Protein AF-A0AAI8HJZ4-F1 (afdb_monomer)

pLDDT: mean 92.49, std 11.43, range [47.66, 98.62]

Structure (mmCIF, N/CA/C/O backbone):
data_AF-A0AAI8HJZ4-F1
#
_entry.id   AF-A0AAI8HJZ4-F1
#
loop_
_atom_site.group_PDB
_atom_site.id
_atom_site.type_symbol
_atom_site.label_atom_id
_atom_site.label_alt_id
_atom_site.label_comp_id
_atom_site.label_asym_id
_atom_site.label_entity_id
_atom_site.label_seq_id
_atom_site.pdbx_PDB_ins_code
_atom_site.Cartn_x
_atom_site.Cartn_y
_atom_site.Cartn_z
_atom_site.occupancy
_atom_site.B_iso_or_equiv
_atom_site.auth_seq_id
_atom_site.auth_comp_id
_atom_site.auth_asym_id
_atom_site.auth_atom_id
_atom_site.pdbx_PDB_model_num
ATOM 1 N N . MET A 1 1 ? 13.932 -24.376 6.453 1.00 47.66 1 MET A N 1
ATOM 2 C CA . MET A 1 1 ? 12.869 -24.193 5.439 1.00 47.66 1 MET A CA 1
ATOM 3 C C . MET A 1 1 ? 12.923 -22.741 4.993 1.00 47.66 1 MET A C 1
ATOM 5 O O . MET A 1 1 ? 12.979 -21.899 5.884 1.00 47.66 1 MET A O 1
ATOM 9 N N . PRO A 1 2 ? 12.995 -22.409 3.694 1.00 55.91 2 PRO A N 1
ATOM 10 C CA . PRO A 1 2 ? 12.940 -21.009 3.292 1.00 55.91 2 PRO A CA 1
ATOM 11 C C . PRO A 1 2 ? 11.584 -20.454 3.734 1.00 55.91 2 PRO A C 1
ATOM 13 O O . PRO A 1 2 ? 10.541 -21.027 3.426 1.00 55.91 2 PRO A O 1
ATOM 16 N N . ASN A 1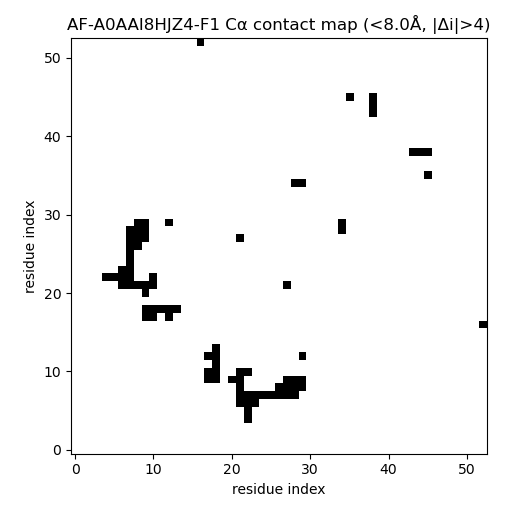 3 ? 11.624 -19.394 4.538 1.00 64.62 3 ASN A N 1
ATOM 17 C CA . ASN A 1 3 ? 10.449 -18.718 5.070 1.00 64.62 3 ASN A CA 1
ATOM 18 C C . ASN A 1 3 ? 9.552 -18.337 3.879 1.00 64.62 3 ASN A C 1
ATOM 20 O O . ASN A 1 3 ? 9.984 -17.565 3.019 1.00 64.62 3 ASN A O 1
ATOM 24 N N . LYS A 1 4 ? 8.361 -18.940 3.757 1.00 66.62 4 LYS A N 1
ATOM 25 C CA . LYS A 1 4 ? 7.455 -18.690 2.628 1.00 66.62 4 LYS A CA 1
ATOM 26 C C . LYS A 1 4 ? 6.998 -17.238 2.725 1.00 66.62 4 LYS A C 1
ATOM 28 O O . LYS A 1 4 ? 6.146 -16.916 3.547 1.00 66.62 4 LYS A O 1
ATOM 33 N N . LYS A 1 5 ? 7.608 -16.352 1.936 1.00 82.38 5 LYS A N 1
ATOM 34 C CA . LYS A 1 5 ? 7.249 -14.934 1.931 1.00 82.38 5 LYS A CA 1
ATOM 35 C C . LYS A 1 5 ? 5.839 -14.805 1.354 1.00 82.38 5 LYS A C 1
ATOM 37 O O . LYS A 1 5 ? 5.616 -15.144 0.194 1.00 82.38 5 LYS A O 1
ATOM 42 N N . VAL A 1 6 ? 4.890 -14.372 2.179 1.00 93.00 6 VAL A N 1
ATOM 43 C CA . VAL A 1 6 ? 3.526 -14.053 1.745 1.00 93.00 6 VAL A CA 1
ATOM 44 C C . VAL A 1 6 ? 3.568 -12.660 1.119 1.00 93.00 6 VAL A C 1
ATOM 46 O O . VAL A 1 6 ? 4.049 -11.741 1.784 1.00 93.00 6 VAL A O 1
ATOM 49 N N . PRO A 1 7 ? 3.141 -12.490 -0.143 1.00 96.31 7 PRO A N 1
ATOM 50 C CA . PRO A 1 7 ? 3.101 -11.170 -0.741 1.00 96.31 7 PRO A CA 1
ATOM 51 C C . PRO A 1 7 ? 1.963 -10.327 -0.145 1.00 96.31 7 PRO A C 1
ATOM 53 O O . PRO A 1 7 ? 0.894 -10.850 0.171 1.00 96.31 7 PRO A O 1
ATOM 56 N N . ASN A 1 8 ? 2.186 -9.021 -0.030 1.00 96.25 8 ASN A N 1
ATOM 57 C CA . ASN A 1 8 ? 1.150 -8.016 0.188 1.00 96.25 8 ASN A CA 1
ATOM 58 C C . ASN A 1 8 ? 0.523 -7.588 -1.156 1.00 96.25 8 ASN A C 1
ATOM 60 O O . ASN A 1 8 ? 0.802 -8.158 -2.215 1.00 96.25 8 ASN A O 1
ATOM 64 N N . ARG A 1 9 ? -0.338 -6.568 -1.120 1.00 97.25 9 ARG A N 1
ATOM 65 C CA . ARG A 1 9 ? -1.127 -6.121 -2.280 1.00 97.25 9 ARG A CA 1
ATOM 66 C C . ARG A 1 9 ? -0.290 -5.512 -3.403 1.00 97.25 9 ARG A C 1
ATOM 68 O O . ARG A 1 9 ? -0.760 -5.470 -4.532 1.00 97.25 9 ARG A O 1
ATOM 75 N N . LEU A 1 10 ? 0.953 -5.103 -3.140 1.00 97.25 10 LEU A N 1
ATOM 76 C CA . LEU A 1 10 ? 1.822 -4.530 -4.171 1.00 97.25 10 LEU A CA 1
ATOM 77 C C . LEU A 1 10 ? 2.250 -5.546 -5.239 1.00 97.25 10 LEU A C 1
ATOM 79 O O . LEU A 1 10 ? 2.779 -5.147 -6.269 1.00 97.25 10 LEU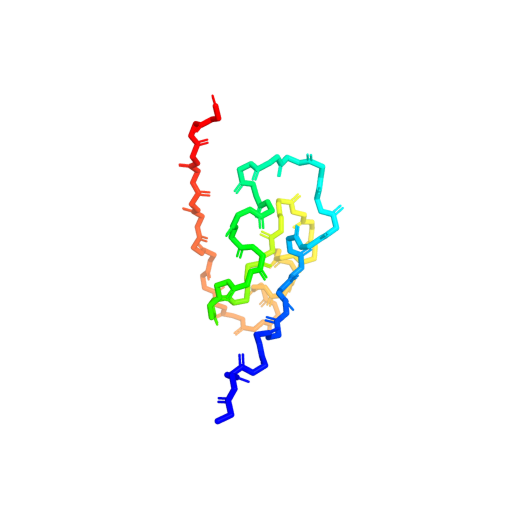 A O 1
ATOM 83 N N . ILE A 1 11 ? 2.011 -6.848 -5.040 1.00 97.56 11 ILE A N 1
ATOM 84 C CA . ILE A 1 11 ? 2.374 -7.897 -6.008 1.00 97.56 11 ILE A CA 1
ATOM 85 C C . ILE A 1 11 ? 1.676 -7.757 -7.371 1.00 97.56 11 ILE A C 1
ATOM 87 O O . ILE A 1 11 ? 2.143 -8.330 -8.353 1.00 97.56 11 ILE A O 1
ATOM 91 N N . THR A 1 12 ? 0.570 -7.010 -7.445 1.00 96.62 12 THR A N 1
ATOM 92 C CA . THR A 1 12 ? -0.180 -6.760 -8.687 1.00 96.62 12 THR A CA 1
ATOM 93 C C . THR A 1 12 ? 0.169 -5.433 -9.361 1.00 96.62 12 THR A C 1
ATOM 95 O O . THR A 1 12 ? -0.376 -5.126 -10.421 1.00 96.62 12 THR A O 1
ATOM 98 N N . GLU A 1 13 ? 1.053 -4.631 -8.766 1.00 97.31 13 GLU A N 1
ATOM 99 C CA . GLU A 1 13 ? 1.462 -3.347 -9.329 1.00 97.31 13 GLU A CA 1
ATOM 100 C C . GLU A 1 13 ? 2.386 -3.516 -10.537 1.00 97.31 13 GLU A C 1
ATOM 102 O O . GLU A 1 13 ? 3.128 -4.488 -10.661 1.00 97.31 13 GLU A O 1
ATOM 107 N N . LYS A 1 14 ? 2.378 -2.532 -11.441 1.00 96.12 14 LYS A N 1
ATOM 108 C CA . LYS A 1 14 ? 3.274 -2.531 -12.613 1.00 96.12 14 LYS A CA 1
ATOM 109 C C . LYS A 1 14 ? 4.641 -1.919 -12.319 1.00 96.12 14 LYS A C 1
ATOM 111 O O . LYS A 1 14 ? 5.591 -2.162 -13.057 1.00 96.12 14 LYS A 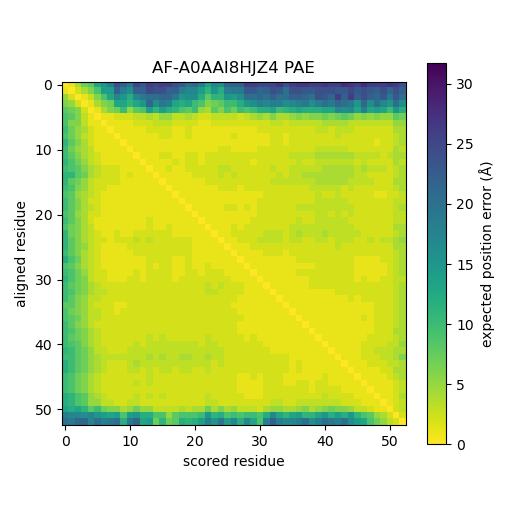O 1
ATOM 116 N N . SER A 1 15 ? 4.732 -1.089 -11.281 1.00 95.75 15 SER A N 1
ATOM 117 C CA . SER A 1 15 ? 5.960 -0.379 -10.929 1.00 95.75 15 SER A CA 1
ATOM 118 C C . SER A 1 15 ? 7.011 -1.352 -10.382 1.00 95.75 15 SER A C 1
ATOM 120 O O . SER A 1 15 ? 6.751 -1.995 -9.360 1.00 95.75 15 SER A O 1
ATOM 122 N N . PRO A 1 16 ? 8.218 -1.429 -10.981 1.00 95.25 16 PRO A N 1
ATOM 123 C CA . PRO A 1 16 ? 9.303 -2.246 -10.443 1.00 95.25 16 PRO A CA 1
ATOM 124 C C . PRO A 1 16 ? 9.664 -1.870 -9.003 1.00 95.25 16 PRO A C 1
ATOM 126 O O . PRO A 1 16 ? 9.943 -2.752 -8.196 1.00 95.25 16 PRO A O 1
ATOM 129 N N . TYR A 1 17 ? 9.598 -0.578 -8.666 1.00 94.94 17 TYR A N 1
ATOM 130 C CA . TYR A 1 17 ? 9.839 -0.083 -7.311 1.00 94.94 17 TYR A CA 1
ATOM 131 C C . TYR A 1 17 ? 8.829 -0.663 -6.308 1.00 94.94 17 TYR A C 1
ATOM 133 O O . TYR A 1 17 ? 9.216 -1.195 -5.272 1.00 94.94 17 TYR A O 1
ATOM 141 N N . LEU A 1 18 ? 7.532 -0.656 -6.635 1.00 95.94 18 LEU A N 1
ATOM 142 C CA . LEU A 1 18 ? 6.501 -1.210 -5.747 1.00 95.94 18 LEU A CA 1
ATOM 143 C C . LEU A 1 18 ? 6.604 -2.738 -5.628 1.00 95.94 18 LEU A C 1
ATOM 145 O O . LEU A 1 1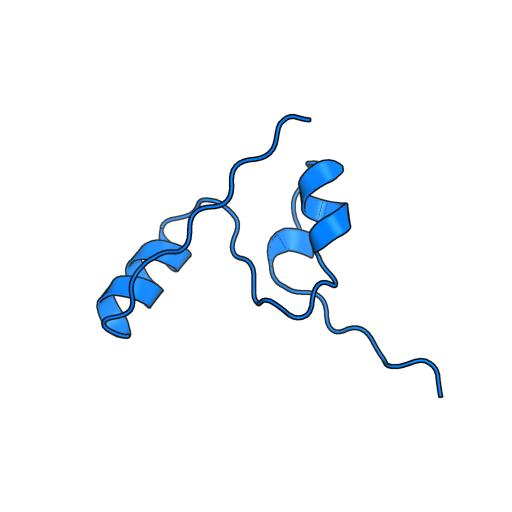8 ? 6.473 -3.280 -4.530 1.00 95.94 18 LEU A O 1
ATOM 149 N N . LEU A 1 19 ? 6.916 -3.431 -6.727 1.00 96.38 19 LEU A N 1
ATOM 150 C CA . LEU A 1 19 ? 7.090 -4.887 -6.737 1.00 96.38 19 LEU A CA 1
ATOM 151 C C . LEU A 1 19 ? 8.248 -5.355 -5.842 1.00 96.38 19 LEU A C 1
ATOM 153 O O . LEU A 1 19 ? 8.145 -6.411 -5.215 1.00 96.38 19 LEU A O 1
ATOM 157 N N . GLN A 1 20 ? 9.321 -4.566 -5.712 1.00 95.06 20 GLN A N 1
ATOM 158 C CA . GLN A 1 20 ? 10.417 -4.864 -4.778 1.00 95.06 20 GLN A CA 1
ATOM 159 C C . GLN A 1 20 ? 9.949 -4.909 -3.312 1.00 95.06 20 GLN A C 1
ATOM 161 O O . GLN A 1 20 ? 10.532 -5.628 -2.500 1.00 95.06 20 GLN A O 1
ATOM 166 N N . HIS A 1 21 ? 8.864 -4.206 -2.979 1.00 94.88 21 HIS A N 1
ATOM 167 C CA . HIS A 1 21 ? 8.273 -4.161 -1.640 1.00 94.88 21 HIS A CA 1
ATOM 168 C C . HIS A 1 21 ? 7.114 -5.151 -1.437 1.00 94.88 21 HIS A C 1
ATOM 170 O O . HIS A 1 21 ? 6.575 -5.243 -0.329 1.00 94.88 21 HIS A O 1
ATOM 176 N N . ALA A 1 22 ? 6.757 -5.942 -2.456 1.00 96.75 22 ALA A N 1
ATOM 177 C CA . ALA A 1 22 ? 5.617 -6.858 -2.404 1.00 96.75 22 ALA A CA 1
ATOM 178 C C . ALA A 1 22 ? 5.759 -7.971 -1.358 1.00 96.75 22 ALA A C 1
ATOM 180 O O . ALA A 1 22 ? 4.759 -8.491 -0.890 1.00 96.75 22 ALA A O 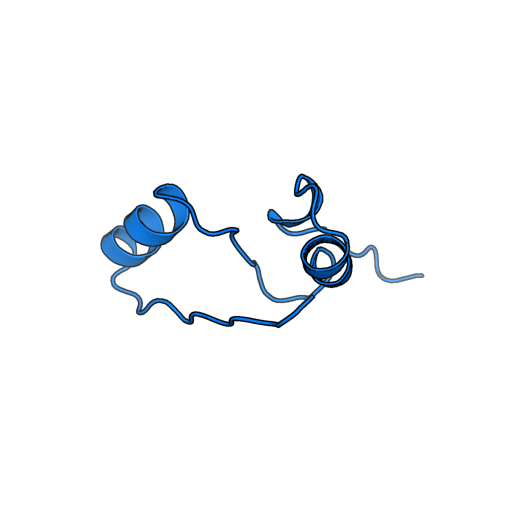1
ATOM 181 N N . TYR A 1 23 ? 6.978 -8.329 -0.954 1.00 96.31 23 TYR A N 1
ATOM 182 C CA . TYR A 1 23 ? 7.235 -9.378 0.043 1.00 96.31 23 TYR A CA 1
ATOM 183 C C . TYR A 1 23 ? 7.739 -8.836 1.386 1.00 96.31 23 TYR A C 1
ATOM 185 O O . TYR A 1 23 ? 8.248 -9.599 2.215 1.00 96.31 23 TYR A O 1
ATOM 193 N N . ASN A 1 24 ? 7.642 -7.521 1.594 1.00 94.00 24 ASN A N 1
ATOM 194 C CA . ASN A 1 24 ? 7.941 -6.922 2.886 1.00 94.00 24 ASN A CA 1
ATOM 195 C C . ASN A 1 24 ? 6.884 -7.345 3.919 1.00 94.00 24 ASN A C 1
ATOM 197 O O . ASN A 1 24 ? 5.721 -7.523 3.563 1.00 94.00 24 ASN A O 1
ATOM 201 N N . PRO A 1 25 ? 7.258 -7.472 5.205 1.00 94.50 25 PRO A N 1
ATOM 202 C CA . PRO A 1 25 ? 6.338 -7.923 6.251 1.00 94.50 25 PRO A CA 1
ATOM 203 C C . PRO A 1 25 ? 5.217 -6.917 6.557 1.00 94.50 25 PRO A C 1
ATOM 205 O O . PRO A 1 25 ? 4.252 -7.260 7.234 1.00 94.50 25 PRO A O 1
ATOM 208 N N . VAL A 1 26 ? 5.346 -5.674 6.084 1.00 95.06 26 VAL A N 1
ATOM 209 C CA . VAL A 1 26 ? 4.297 -4.656 6.168 1.00 95.06 26 VAL A CA 1
ATOM 210 C C . VAL A 1 26 ? 3.242 -4.946 5.097 1.00 95.06 26 VAL A C 1
ATOM 212 O O . VAL A 1 26 ? 3.582 -5.121 3.924 1.00 95.06 26 VAL A O 1
ATOM 215 N N . ASP A 1 27 ? 1.968 -4.972 5.496 1.00 95.69 27 ASP A N 1
ATOM 216 C CA . ASP A 1 27 ? 0.823 -5.107 4.584 1.00 95.69 27 ASP A CA 1
ATOM 217 C C . ASP A 1 27 ? 0.595 -3.798 3.814 1.00 95.69 27 ASP A C 1
ATOM 219 O O . ASP A 1 27 ? -0.293 -3.006 4.131 1.00 95.69 27 ASP A O 1
ATOM 223 N N . TRP A 1 28 ? 1.465 -3.531 2.840 1.00 97.12 28 TRP A N 1
ATOM 224 C CA . TRP A 1 28 ? 1.373 -2.351 1.994 1.00 97.12 28 TRP A CA 1
ATOM 225 C C . TRP A 1 28 ? 0.153 -2.414 1.075 1.00 97.12 28 TRP A C 1
ATOM 227 O O . TRP A 1 28 ? -0.133 -3.444 0.460 1.00 97.12 28 TRP A O 1
ATOM 237 N N . TYR A 1 29 ? -0.513 -1.269 0.946 1.00 97.88 29 TYR A N 1
ATOM 238 C CA . TYR A 1 29 ? -1.514 -0.992 -0.078 1.00 97.88 29 TYR A CA 1
ATOM 239 C C . TYR A 1 29 ? -0.883 -0.053 -1.112 1.00 97.88 29 TYR A C 1
ATOM 241 O O . TYR A 1 29 ? -0.089 0.813 -0.724 1.00 97.88 29 TYR A O 1
ATOM 249 N N . PRO A 1 30 ? -1.230 -0.173 -2.405 1.00 97.00 30 PRO A N 1
ATOM 250 C CA . PRO A 1 30 ? -0.996 0.918 -3.340 1.00 97.00 30 PRO A CA 1
ATOM 251 C C . PRO A 1 30 ? -1.862 2.129 -2.959 1.00 97.00 30 PRO A C 1
ATOM 253 O O . PRO A 1 30 ? -2.719 2.058 -2.074 1.00 97.00 30 PRO A O 1
ATOM 256 N N . TRP A 1 31 ? -1.662 3.258 -3.637 1.00 96.75 31 TRP A N 1
ATOM 257 C CA . TRP A 1 31 ? -2.542 4.411 -3.466 1.00 96.75 31 TRP A CA 1
ATOM 258 C C . TRP A 1 31 ? -3.934 4.104 -4.041 1.00 96.75 31 TRP A C 1
ATOM 260 O O . TRP A 1 31 ? -4.125 4.120 -5.256 1.00 96.75 31 TRP A O 1
ATOM 270 N N . CYS A 1 32 ? -4.900 3.799 -3.172 1.00 96.75 32 CYS A N 1
ATOM 271 C CA . CYS A 1 32 ? -6.265 3.450 -3.560 1.00 96.75 32 CYS A CA 1
ATOM 272 C C . CYS A 1 32 ? -7.291 3.793 -2.470 1.00 96.75 32 CYS A C 1
ATOM 274 O O . CYS A 1 32 ? -6.948 3.916 -1.291 1.00 96.75 32 CYS A O 1
ATOM 276 N N . ASP A 1 33 ? -8.567 3.876 -2.854 1.00 98.19 33 ASP A N 1
ATOM 277 C CA . ASP A 1 33 ? -9.669 4.169 -1.928 1.00 98.19 33 ASP A CA 1
ATOM 278 C C . ASP A 1 33 ? -9.810 3.105 -0.828 1.00 98.19 33 ASP A C 1
ATOM 280 O O . ASP A 1 33 ? -10.086 3.438 0.323 1.00 98.19 33 ASP A O 1
ATOM 284 N N . GLU A 1 34 ? -9.542 1.828 -1.137 1.00 97.81 34 GLU A N 1
ATOM 285 C CA . GLU A 1 34 ? -9.619 0.726 -0.164 1.00 97.81 34 GLU A CA 1
ATOM 286 C C . GLU A 1 34 ? -8.709 0.967 1.053 1.00 97.81 34 GLU A C 1
ATOM 288 O O . GLU A 1 34 ? -9.105 0.683 2.188 1.00 97.81 34 GLU A O 1
ATOM 293 N N . ALA A 1 35 ? -7.515 1.533 0.837 1.00 97.69 35 ALA A N 1
ATOM 294 C CA . ALA A 1 35 ? -6.573 1.838 1.908 1.00 97.69 35 ALA A CA 1
ATOM 295 C C . ALA A 1 35 ? -7.149 2.881 2.882 1.00 97.69 35 ALA A C 1
ATOM 297 O O . ALA A 1 35 ? -7.090 2.702 4.103 1.00 97.69 35 ALA A O 1
ATOM 298 N N . PHE A 1 36 ? -7.764 3.941 2.350 1.00 98.25 36 PHE A N 1
ATOM 299 C CA . PHE A 1 36 ? -8.376 5.001 3.151 1.00 98.25 36 PHE A CA 1
ATOM 300 C C . PHE A 1 36 ? -9.659 4.539 3.840 1.00 98.25 36 PHE A C 1
ATOM 302 O O . PHE A 1 36 ? -9.864 4.845 5.014 1.00 98.25 36 PHE A O 1
ATOM 309 N N . GLU A 1 37 ? -10.500 3.758 3.161 1.00 98.50 37 GLU A N 1
ATOM 310 C CA . GLU A 1 37 ? -11.721 3.210 3.758 1.00 98.50 37 GLU A CA 1
ATOM 311 C C . GLU A 1 37 ? -11.410 2.223 4.888 1.00 98.50 37 GLU A C 1
ATOM 313 O O . GLU A 1 37 ? -12.068 2.233 5.932 1.00 98.50 37 GLU A O 1
ATOM 318 N N . LYS A 1 38 ? -10.352 1.416 4.749 1.00 97.94 38 LYS A N 1
ATOM 319 C CA . LYS A 1 38 ? -9.851 0.579 5.845 1.00 97.94 38 LYS A CA 1
ATOM 320 C C . LYS A 1 38 ? -9.351 1.422 7.017 1.00 97.94 38 LYS A C 1
ATOM 322 O O . LYS A 1 38 ? -9.718 1.130 8.153 1.00 97.94 38 LYS A O 1
ATOM 327 N N . ALA A 1 39 ? -8.557 2.462 6.757 1.00 98.44 39 ALA A N 1
ATOM 328 C CA . ALA A 1 39 ? -8.027 3.345 7.795 1.00 98.44 39 ALA A CA 1
ATOM 329 C C . ALA A 1 39 ? -9.146 4.037 8.593 1.00 98.44 39 ALA A C 1
ATOM 331 O O . ALA A 1 39 ? -9.128 4.009 9.824 1.00 98.44 39 ALA A O 1
ATOM 332 N N . LYS A 1 40 ? -10.171 4.562 7.903 1.00 98.44 40 LYS A N 1
ATOM 333 C CA . LYS A 1 40 ? -11.373 5.142 8.526 1.00 98.44 40 LYS A CA 1
ATOM 334 C C . LYS A 1 40 ? -12.124 4.115 9.372 1.00 98.44 40 LYS A C 1
ATOM 336 O O . LYS A 1 40 ? -12.404 4.378 10.537 1.00 98.44 40 LYS A O 1
ATOM 341 N N . ARG A 1 41 ? -12.424 2.936 8.809 1.00 98.62 41 ARG A N 1
ATOM 342 C CA . ARG A 1 41 ? -13.182 1.874 9.498 1.00 98.62 41 ARG A CA 1
ATOM 343 C C . ARG A 1 41 ? -12.467 1.361 10.745 1.00 98.62 41 ARG A C 1
ATOM 345 O O . ARG A 1 41 ? -13.115 1.059 11.739 1.00 98.62 41 ARG A O 1
ATOM 352 N N . GLU A 1 42 ? -11.145 1.238 10.687 1.00 98.31 42 GLU A N 1
ATOM 353 C CA . GLU A 1 42 ? -10.332 0.764 11.810 1.00 98.31 42 GLU A CA 1
ATOM 354 C C . GLU A 1 42 ? -9.916 1.887 12.772 1.00 98.31 42 GLU A C 1
ATOM 356 O O . GLU A 1 42 ? -9.276 1.597 13.780 1.00 98.31 42 GLU A O 1
ATOM 361 N N . ASN A 1 43 ? -10.271 3.145 12.479 1.00 98.38 43 ASN A N 1
ATOM 362 C CA . ASN A 1 43 ? -9.838 4.334 13.211 1.00 98.38 43 ASN A CA 1
ATOM 363 C C . ASN A 1 43 ? -8.310 4.371 13.422 1.00 98.38 43 ASN A C 1
ATOM 365 O O . ASN A 1 43 ? -7.810 4.557 14.533 1.00 98.38 43 ASN A O 1
ATOM 369 N N . LYS A 1 44 ? -7.562 4.138 12.338 1.00 98.06 44 LYS A N 1
ATOM 370 C CA . LYS A 1 44 ? -6.093 4.130 12.322 1.00 98.06 44 LYS A CA 1
ATOM 371 C C . LYS A 1 44 ? -5.561 5.199 11.368 1.00 98.06 44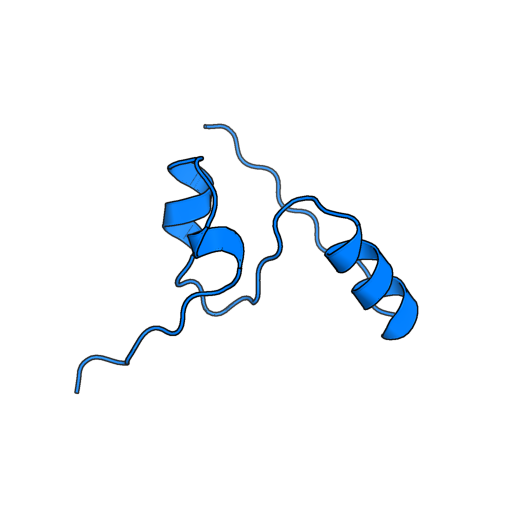 LYS A C 1
ATOM 373 O O . LYS A 1 44 ? -6.166 5.425 10.320 1.00 98.06 44 LYS A O 1
ATOM 378 N N . PRO A 1 45 ? -4.423 5.840 11.683 1.00 98.00 45 PRO A N 1
ATOM 379 C CA . PRO A 1 45 ? -3.780 6.763 10.757 1.00 98.00 45 PRO A CA 1
ATOM 380 C C . PRO A 1 45 ? -3.222 6.026 9.532 1.00 98.00 45 PRO A C 1
ATOM 382 O O . PRO A 1 45 ? -2.896 4.839 9.594 1.00 98.00 45 PRO A O 1
ATOM 385 N N . VAL A 1 46 ? -3.057 6.759 8.429 1.00 97.81 46 VAL A N 1
ATOM 386 C CA . VAL A 1 46 ? -2.372 6.273 7.225 1.00 97.81 46 VAL A CA 1
ATOM 387 C C . VAL A 1 46 ? -0.892 6.642 7.306 1.00 97.81 46 VAL A C 1
ATOM 389 O O . VAL A 1 46 ? -0.551 7.820 7.407 1.00 97.81 46 VAL A O 1
ATOM 392 N N . LEU A 1 47 ? -0.011 5.641 7.226 1.00 97.81 47 LEU A N 1
ATOM 393 C CA . LEU A 1 47 ? 1.418 5.856 7.002 1.00 97.81 47 LEU A CA 1
ATOM 394 C C . LEU A 1 47 ? 1.681 5.884 5.493 1.00 97.81 47 LEU A C 1
ATOM 396 O O . LEU A 1 47 ? 1.663 4.843 4.838 1.00 97.81 47 LEU A O 1
ATOM 400 N N . LEU A 1 48 ? 1.934 7.075 4.954 1.00 97.38 48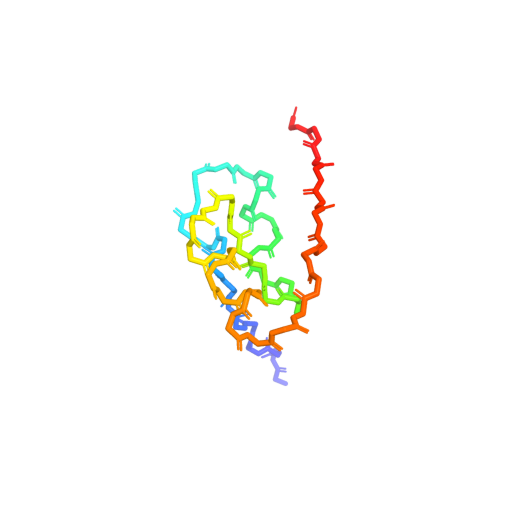 LEU A N 1
ATOM 401 C CA . LEU A 1 48 ? 2.274 7.264 3.547 1.00 97.38 48 LEU A CA 1
ATOM 402 C C . LEU A 1 48 ? 3.795 7.264 3.361 1.00 97.38 48 LEU A C 1
ATOM 404 O O . LEU A 1 48 ? 4.494 8.088 3.948 1.00 97.38 48 LEU A O 1
ATOM 408 N N . SER A 1 49 ? 4.299 6.362 2.518 1.00 96.19 49 SER A N 1
ATOM 409 C CA . SER A 1 49 ? 5.695 6.334 2.077 1.00 96.19 49 SER A CA 1
ATOM 410 C C . SER A 1 49 ? 5.746 6.578 0.573 1.00 96.19 49 SER A C 1
ATOM 412 O O . SER A 1 49 ? 5.064 5.895 -0.188 1.00 96.19 49 SER A O 1
ATOM 414 N N . ILE A 1 50 ? 6.526 7.575 0.155 1.00 94.69 50 ILE A N 1
ATOM 415 C CA . ILE A 1 50 ? 6.719 7.934 -1.252 1.00 94.69 50 ILE A CA 1
ATOM 416 C C . ILE A 1 50 ? 8.196 7.742 -1.570 1.00 94.69 50 ILE A C 1
ATOM 418 O O . ILE A 1 50 ? 9.059 8.299 -0.892 1.00 94.69 50 ILE A O 1
ATOM 422 N N . GLY A 1 51 ? 8.468 6.947 -2.598 1.00 89.69 51 GLY A N 1
ATOM 423 C CA . GLY A 1 51 ? 9.796 6.784 -3.169 1.00 89.69 51 GLY A CA 1
ATOM 424 C C . GLY A 1 51 ? 9.878 7.410 -4.551 1.00 89.69 51 GLY A C 1
ATOM 425 O O . GLY A 1 51 ? 8.866 7.588 -5.230 1.00 89.69 51 GLY A O 1
ATOM 426 N N . TYR A 1 52 ? 11.099 7.715 -4.968 1.00 78.75 52 TYR A N 1
ATOM 427 C CA . TYR A 1 52 ? 11.405 8.039 -6.354 1.00 78.75 52 TYR A CA 1
ATOM 428 C C . TYR A 1 52 ? 11.839 6.754 -7.062 1.00 78.75 52 TYR A C 1
ATOM 430 O O . TYR A 1 52 ? 12.551 5.937 -6.473 1.00 78.75 52 TYR A O 1
ATOM 438 N N . GLY A 1 53 ? 11.344 6.566 -8.285 1.00 62.00 53 GLY A N 1
ATOM 439 C CA . GLY A 1 53 ? 11.720 5.466 -9.174 1.00 62.00 53 GLY A CA 1
ATOM 440 C C . GLY A 1 53 ? 12.808 5.875 -10.148 1.00 62.00 53 GLY A C 1
ATOM 441 O O . GLY A 1 53 ? 12.870 7.082 -10.472 1.00 62.00 53 GLY A O 1
#

Mean predicted aligned error: 4.11 Å

Sequence (53 aa):
MPNKKVPNRLITEKSPYLLQHAYNPVDWYPWCDEAFEKAKRENKPVLLSIGYG

Radius of gyration: 12.41 Å; Cα contacts (8 Å, |Δi|>4): 42; chains: 1; bounding box: 26×32×26 Å

Secondary structure (DSSP, 8-state):
--------GGGG-S-HHHHHTTTSSS----SSHHHHHHHHHHT----------

Nearest PDB structures (foldseek):
  3ira-assembly1_A  TM=9.928E-01  e=1.993E-04  Methanosarcina mazei Go1

Organism: NCBI:txid659243

Foldseek 3Di:
DPDPQDFAPLCP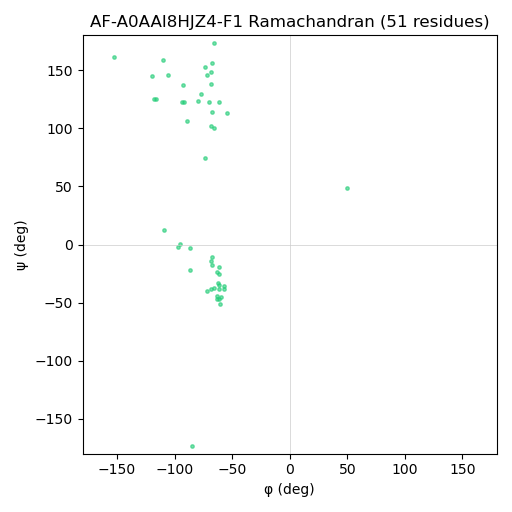PPDPVSNVCRRPPDNDDDPDPVQVVVCVVVVHDDDDDDDDD

InterPro domains:
  IPR004879 Spermatogenesis-associated protein 20-like, TRX domain 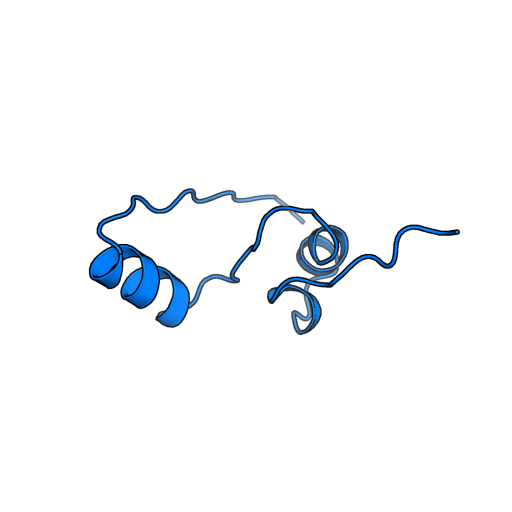[PF03190] (7-52)
  IPR024705 Spermatogenesis-associated protein 20 [PTHR42899] (3-52)
  IPR036249 Thioredoxin-like superfamily [SSF52833] (5-52)

Solvent-accessible surface area (backbone atoms only — not comparable to full-atom values): 3540 Å² total; per-residue (Å²): 128,84,78,81,71,64,66,28,64,25,64,79,51,88,48,70,70,49,40,74,50,9,57,40,94,60,82,48,67,64,98,50,69,68,52,53,53,49,25,62,76,68,72,44,87,83,87,85,85,84,83,87,127